Protein AF-F3GR31-F1 (afdb_monomer_lite)

Structure (mmCIF, N/CA/C/O backbone):
data_AF-F3GR31-F1
#
_entry.id   AF-F3GR31-F1
#
loop_
_atom_site.group_PDB
_atom_site.id
_atom_site.type_symbol
_atom_site.label_atom_id
_atom_site.label_alt_id
_atom_site.label_comp_id
_atom_site.label_asym_id
_atom_site.label_entity_id
_atom_site.label_seq_id
_atom_site.pdbx_PDB_ins_code
_atom_site.Cartn_x
_atom_site.Cartn_y
_atom_site.Cartn_z
_atom_site.occupancy
_atom_site.B_iso_or_equiv
_atom_site.auth_seq_id
_atom_site.auth_comp_id
_atom_site.auth_asym_id
_atom_site.auth_atom_id
_atom_site.pdbx_PDB_model_num
ATOM 1 N N . ASP A 1 1 ? -4.088 -3.363 -6.025 1.00 88.06 1 ASP A N 1
ATOM 2 C CA . ASP A 1 1 ? -3.836 -2.694 -7.327 1.00 88.06 1 ASP A CA 1
ATOM 3 C C . ASP A 1 1 ? -3.885 -3.758 -8.429 1.00 88.06 1 ASP A C 1
ATOM 5 O O . ASP A 1 1 ? -4.333 -4.865 -8.145 1.00 88.06 1 ASP A O 1
ATOM 9 N N . ALA A 1 2 ? -3.464 -3.461 -9.663 1.00 90.50 2 ALA A N 1
ATOM 10 C CA . ALA A 1 2 ? -3.420 -4.456 -10.744 1.00 90.50 2 ALA A CA 1
ATOM 11 C C . ALA A 1 2 ? -2.376 -5.573 -10.520 1.00 90.50 2 ALA A C 1
ATOM 13 O O . ALA A 1 2 ? -2.504 -6.645 -11.102 1.00 90.50 2 ALA A O 1
ATOM 14 N N . ASN A 1 3 ? -1.383 -5.341 -9.656 1.00 94.00 3 ASN A N 1
ATOM 15 C CA . ASN A 1 3 ? -0.320 -6.298 -9.340 1.00 94.00 3 ASN A CA 1
ATOM 16 C C . ASN A 1 3 ? -0.706 -7.268 -8.210 1.00 94.00 3 ASN A C 1
ATOM 18 O O . ASN A 1 3 ? 0.066 -8.158 -7.867 1.00 94.00 3 ASN A O 1
ATOM 22 N N . GLY A 1 4 ? -1.900 -7.109 -7.630 1.00 95.44 4 GLY A N 1
ATOM 23 C CA . GLY A 1 4 ? -2.368 -7.938 -6.521 1.00 95.44 4 GLY A CA 1
ATOM 24 C C . GLY A 1 4 ? -1.792 -7.538 -5.163 1.00 95.44 4 GLY A C 1
ATOM 25 O O . GLY A 1 4 ? -1.894 -8.312 -4.213 1.00 95.44 4 GLY A O 1
ATOM 26 N N . ASN A 1 5 ? -1.218 -6.340 -5.037 1.00 96.69 5 ASN A N 1
ATOM 27 C CA . ASN A 1 5 ? -0.709 -5.875 -3.756 1.00 96.69 5 ASN A CA 1
ATOM 28 C C . ASN A 1 5 ? -1.838 -5.584 -2.769 1.00 96.69 5 ASN A C 1
ATOM 30 O O . ASN A 1 5 ? -2.901 -5.058 -3.132 1.00 96.69 5 ASN A O 1
ATOM 34 N N . LEU A 1 6 ? -1.564 -5.872 -1.496 1.00 94.94 6 LEU A N 1
ATOM 35 C CA . LEU A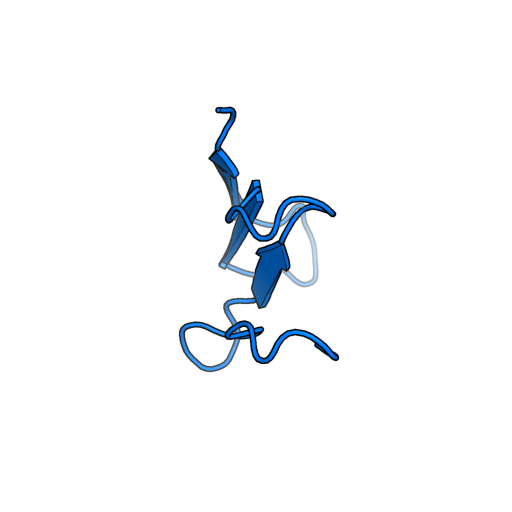 1 6 ? -2.454 -5.548 -0.394 1.00 94.94 6 LEU 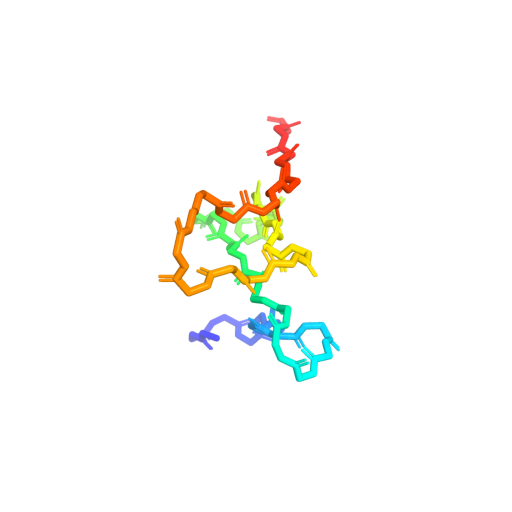A CA 1
ATOM 36 C C . LEU A 1 6 ? -2.505 -4.026 -0.214 1.00 94.94 6 LEU A C 1
ATOM 38 O O . LEU A 1 6 ? -1.506 -3.402 0.117 1.00 94.94 6 LEU A O 1
ATOM 42 N N . LEU A 1 7 ? -3.669 -3.420 -0.440 1.00 94.31 7 LEU A N 1
ATOM 43 C CA . LEU A 1 7 ? -3.837 -1.961 -0.361 1.00 94.31 7 LEU A CA 1
ATOM 44 C C . LEU A 1 7 ? -4.183 -1.464 1.045 1.00 94.31 7 LEU A C 1
ATOM 46 O O . LEU A 1 7 ? -4.149 -0.264 1.306 1.00 94.31 7 LEU A O 1
ATOM 50 N N . GLN A 1 8 ? -4.555 -2.376 1.940 1.00 94.69 8 GLN A N 1
ATOM 51 C CA . GLN A 1 8 ? -4.975 -2.047 3.289 1.00 94.69 8 GLN A CA 1
ATOM 52 C C . GLN A 1 8 ? -4.556 -3.161 4.249 1.00 94.69 8 GLN A C 1
ATOM 54 O O . GLN A 1 8 ? -4.936 -4.312 4.042 1.00 94.69 8 GLN A O 1
ATOM 59 N N . LEU A 1 9 ? -3.781 -2.824 5.285 1.00 91.88 9 LEU A N 1
ATOM 60 C CA . LEU A 1 9 ? -3.309 -3.798 6.280 1.00 91.88 9 LEU A CA 1
ATOM 61 C C . LEU A 1 9 ? -4.464 -4.291 7.147 1.00 91.88 9 LEU A C 1
ATOM 63 O O . LEU A 1 9 ? -4.744 -5.482 7.249 1.00 91.88 9 LEU A O 1
ATOM 67 N N . VAL A 1 10 ? -5.155 -3.324 7.732 1.00 91.56 10 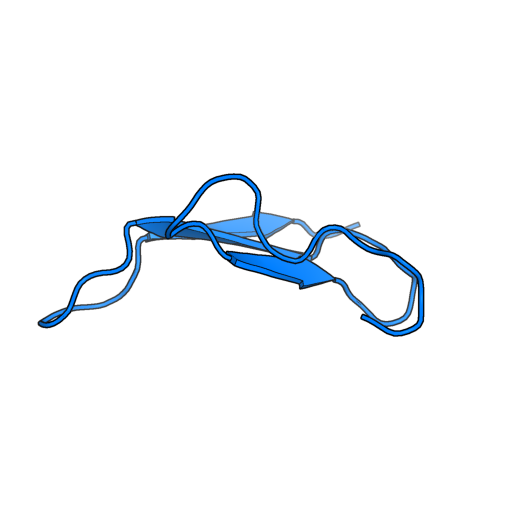VAL A N 1
ATOM 68 C CA . VAL A 1 10 ? -6.404 -3.454 8.474 1.00 91.56 10 VAL A CA 1
ATOM 69 C C . VAL A 1 10 ? -7.265 -2.245 8.128 1.00 91.56 10 VAL A C 1
ATOM 71 O O . VAL A 1 10 ? -6.768 -1.258 7.580 1.00 91.56 10 VAL A O 1
ATOM 74 N N . ARG A 1 11 ? -8.564 -2.286 8.434 1.00 88.56 11 ARG A N 1
ATOM 75 C CA . ARG A 1 11 ? -9.472 -1.168 8.144 1.00 88.56 11 ARG A CA 1
ATOM 76 C C . ARG A 1 11 ? -8.912 0.149 8.706 1.00 88.56 11 ARG A C 1
ATOM 78 O O . ARG A 1 11 ? -8.688 0.258 9.904 1.00 88.56 11 ARG A O 1
ATOM 85 N N . GLY A 1 12 ? -8.713 1.132 7.830 1.00 87.50 12 GLY A N 1
ATOM 86 C CA . GLY A 1 12 ? -8.143 2.445 8.156 1.00 87.50 12 GLY A CA 1
ATOM 87 C C . GLY A 1 12 ? -6.632 2.586 7.927 1.00 87.50 12 GLY A C 1
ATOM 88 O O . GLY A 1 12 ? -6.149 3.709 7.944 1.00 87.50 12 GLY A O 1
ATOM 89 N N . GLN A 1 13 ? -5.900 1.499 7.650 1.00 92.94 13 GLN A N 1
ATOM 90 C CA . GLN A 1 13 ? -4.452 1.544 7.403 1.00 92.94 13 GLN A CA 1
ATOM 91 C C . GLN A 1 13 ? -4.109 1.256 5.945 1.00 92.94 13 GLN A C 1
ATOM 93 O O . GLN A 1 13 ? -4.073 0.099 5.523 1.00 92.94 13 GLN A O 1
ATOM 98 N N . VAL A 1 14 ? -3.889 2.313 5.168 1.00 94.75 14 VAL A N 1
ATOM 99 C CA . VAL A 1 14 ? -3.620 2.229 3.725 1.00 94.75 14 VAL A CA 1
ATOM 100 C C . VAL A 1 14 ? -2.145 1.925 3.472 1.00 94.75 14 VAL A C 1
ATOM 102 O O . VAL A 1 14 ? -1.275 2.461 4.153 1.00 94.75 14 VAL A O 1
ATOM 105 N N . MET A 1 15 ? -1.873 1.077 2.481 1.00 96.31 15 MET A N 1
ATOM 106 C CA . MET A 1 15 ? -0.527 0.770 2.000 1.00 96.31 15 MET A CA 1
ATOM 107 C C . MET A 1 15 ? -0.304 1.327 0.596 1.00 96.31 15 MET A C 1
ATOM 109 O O . MET A 1 15 ? -1.155 1.172 -0.285 1.00 96.31 15 MET A O 1
ATOM 113 N N . GLY A 1 16 ? 0.876 1.894 0.366 1.00 95.50 16 GLY A N 1
ATOM 114 C CA . GLY A 1 16 ? 1.339 2.323 -0.945 1.00 95.50 16 GLY A CA 1
ATOM 115 C C . GLY A 1 16 ? 2.519 1.505 -1.432 1.00 95.50 16 GLY A C 1
ATOM 116 O O . GLY A 1 16 ? 3.474 1.262 -0.697 1.00 95.50 16 GLY A O 1
ATOM 117 N N . TRP A 1 17 ? 2.457 1.136 -2.703 1.00 97.12 17 TRP A N 1
ATOM 118 C CA . TRP A 1 17 ? 3.450 0.318 -3.383 1.00 97.12 17 TRP A CA 1
ATOM 119 C C . TRP A 1 17 ? 4.063 1.119 -4.525 1.00 97.12 17 TRP A C 1
ATOM 121 O O . TRP A 1 17 ? 3.367 1.892 -5.187 1.00 97.12 17 TRP A O 1
ATOM 131 N N . ASP A 1 18 ? 5.360 0.946 -4.749 1.00 94.88 18 ASP A N 1
ATOM 132 C CA . ASP A 1 18 ? 6.043 1.562 -5.879 1.00 94.88 18 ASP A CA 1
ATOM 133 C C . ASP A 1 18 ? 5.863 0.754 -7.180 1.00 94.88 18 ASP A C 1
ATOM 135 O O . ASP A 1 18 ? 5.307 -0.348 -7.210 1.00 94.88 18 ASP A O 1
ATOM 139 N N . ALA A 1 19 ? 6.373 1.298 -8.289 1.00 94.06 19 ALA A N 1
ATOM 140 C CA . ALA A 1 19 ? 6.312 0.648 -9.601 1.00 94.06 19 ALA A CA 1
ATOM 141 C C . ALA A 1 19 ? 7.115 -0.666 -9.685 1.00 94.06 19 ALA A C 1
ATOM 143 O O . ALA A 1 19 ? 6.930 -1.438 -10.625 1.00 94.06 19 ALA A O 1
ATOM 144 N N . ARG A 1 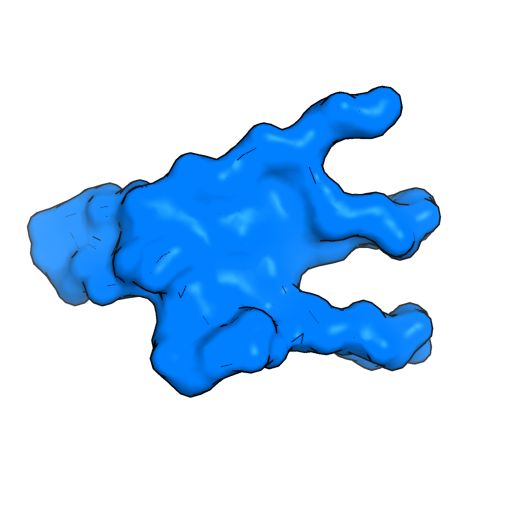20 ? 8.009 -0.923 -8.723 1.00 95.94 20 ARG A N 1
ATOM 145 C CA . ARG A 1 20 ? 8.818 -2.145 -8.608 1.00 95.94 20 ARG A CA 1
ATOM 146 C C . ARG A 1 20 ? 8.159 -3.180 -7.696 1.00 95.94 20 ARG A C 1
ATOM 148 O O . ARG A 1 20 ? 8.775 -4.205 -7.408 1.00 95.94 20 ARG A O 1
ATOM 155 N N . ASN A 1 21 ? 6.915 -2.938 -7.283 1.00 94.94 21 ASN A N 1
ATOM 156 C CA . ASN A 1 21 ? 6.156 -3.804 -6.394 1.00 94.94 21 ASN A CA 1
ATOM 157 C C . ASN A 1 21 ? 6.746 -3.899 -4.977 1.00 94.94 21 ASN A C 1
ATOM 159 O O . ASN A 1 21 ? 6.668 -4.946 -4.330 1.00 94.94 21 ASN A O 1
ATOM 163 N N . GLN A 1 22 ? 7.346 -2.809 -4.500 1.00 96.94 22 GLN A N 1
ATOM 164 C CA . GLN A 1 22 ? 7.938 -2.687 -3.171 1.00 96.94 22 GLN A CA 1
ATOM 165 C C . GLN A 1 22 ? 7.061 -1.784 -2.299 1.00 96.94 22 GLN A C 1
ATOM 167 O O . GLN A 1 22 ? 6.527 -0.777 -2.765 1.00 96.94 22 GLN A O 1
ATOM 172 N N . LEU A 1 23 ? 6.897 -2.143 -1.026 1.00 96.50 23 LEU A N 1
ATOM 173 C CA . LEU A 1 23 ? 6.086 -1.372 -0.088 1.00 96.50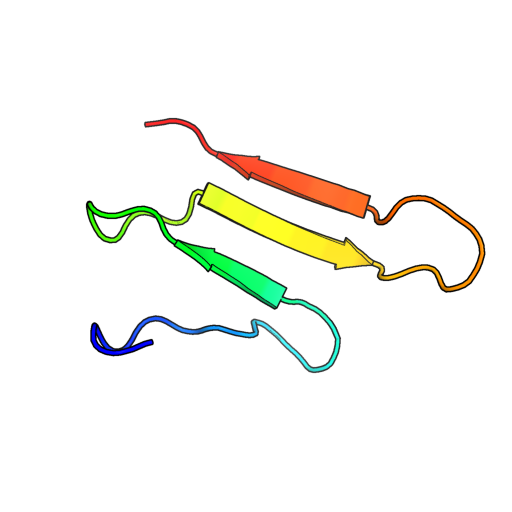 23 LEU A CA 1
ATOM 174 C C . LEU A 1 23 ? 6.775 -0.040 0.219 1.00 96.50 23 LEU A C 1
ATOM 176 O O . LEU A 1 23 ? 7.787 -0.014 0.902 1.00 96.50 23 LEU A O 1
ATOM 180 N N . GLN A 1 24 ? 6.223 1.071 -0.248 1.00 96.56 24 GLN A N 1
ATOM 181 C CA . GLN A 1 24 ? 6.840 2.386 -0.098 1.00 96.56 24 GLN A CA 1
ATOM 182 C C . GLN A 1 24 ? 6.332 3.136 1.136 1.00 96.56 24 GLN A C 1
ATOM 184 O O . GLN A 1 24 ? 7.101 3.862 1.769 1.00 96.56 24 GLN A O 1
ATOM 189 N N . HIS A 1 25 ? 5.046 3.003 1.474 1.00 95.81 25 HIS A N 1
ATOM 190 C CA . HIS A 1 25 ? 4.483 3.668 2.648 1.00 95.81 25 HIS A CA 1
ATOM 191 C C . HIS A 1 25 ? 3.304 2.921 3.274 1.00 95.81 25 HIS A C 1
ATOM 193 O O . HIS A 1 25 ? 2.599 2.174 2.595 1.00 95.81 25 HIS A O 1
ATOM 199 N N . ILE A 1 26 ? 3.063 3.182 4.558 1.00 95.62 26 ILE A N 1
ATOM 200 C CA . ILE A 1 26 ? 1.853 2.801 5.290 1.00 95.62 26 ILE A CA 1
ATOM 201 C C . ILE A 1 26 ? 1.340 4.032 6.038 1.00 95.62 26 ILE A C 1
ATOM 203 O O . ILE A 1 26 ? 2.101 4.654 6.773 1.00 95.62 26 ILE A O 1
ATOM 207 N N . THR A 1 27 ? 0.054 4.346 5.919 1.00 94.88 27 THR A N 1
ATOM 208 C CA . THR A 1 27 ? -0.612 5.273 6.843 1.00 94.88 27 THR A CA 1
ATOM 209 C C . THR A 1 27 ? -1.119 4.481 8.045 1.00 94.88 27 THR A C 1
ATOM 21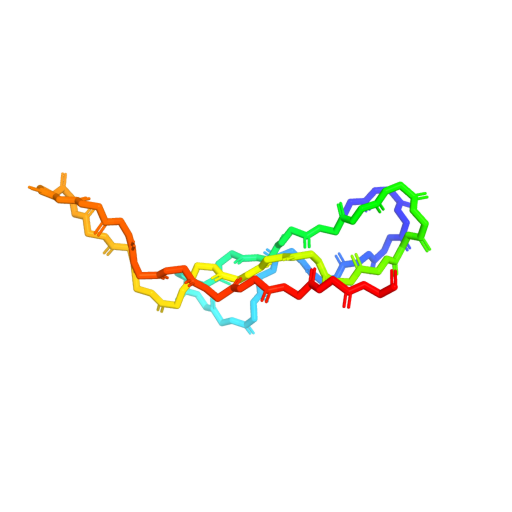1 O O . THR A 1 27 ? -2.040 3.673 7.909 1.00 94.88 27 THR A O 1
ATOM 214 N N . THR A 1 28 ? -0.514 4.666 9.217 1.00 90.38 28 THR A N 1
ATOM 215 C CA . THR A 1 28 ? -0.831 3.887 10.427 1.00 90.38 28 THR A CA 1
ATOM 216 C C . THR A 1 28 ? -2.003 4.470 11.205 1.00 90.38 28 THR A C 1
ATOM 218 O O . THR A 1 28 ? -2.811 3.711 11.749 1.00 90.38 28 THR A O 1
ATOM 221 N N . VAL A 1 29 ? -2.133 5.799 11.218 1.00 90.81 29 VAL A N 1
ATOM 222 C CA . VAL A 1 29 ? -3.258 6.524 11.818 1.00 90.81 29 VAL A CA 1
ATOM 223 C C . VAL A 1 29 ? -3.699 7.628 10.869 1.00 90.81 29 VAL A C 1
ATOM 225 O O . VAL A 1 29 ? -2.922 8.525 10.542 1.00 90.81 29 VAL A O 1
ATOM 228 N N . GLN A 1 30 ? -4.964 7.580 10.456 1.00 90.06 30 GLN A N 1
ATOM 229 C CA . GLN A 1 30 ? -5.589 8.660 9.704 1.00 90.06 30 GLN A CA 1
ATOM 230 C C . GLN A 1 30 ? -6.257 9.643 10.670 1.00 90.06 30 GLN A C 1
ATOM 232 O O . GLN A 1 30 ? -7.048 9.230 11.520 1.00 90.06 30 GLN A O 1
ATOM 237 N N . ARG A 1 31 ? -5.924 10.930 10.557 1.00 89.62 31 ARG A N 1
ATOM 238 C CA . ARG A 1 31 ? -6.487 12.008 11.385 1.00 89.62 31 ARG A CA 1
ATOM 239 C C . ARG A 1 31 ? -7.355 12.899 10.498 1.00 89.62 31 ARG A C 1
ATOM 241 O O . ARG A 1 31 ? -6.983 13.180 9.364 1.00 89.62 31 ARG A O 1
ATOM 248 N N . GLU A 1 32 ? -8.526 13.308 10.980 1.00 88.25 32 GLU A N 1
ATOM 249 C CA . GLU A 1 32 ? -9.458 14.135 10.186 1.00 88.25 32 GLU A CA 1
ATOM 250 C C . GLU A 1 32 ? -9.037 15.612 10.148 1.00 88.25 32 GLU A C 1
ATOM 252 O O . GLU A 1 32 ? -9.326 16.343 9.204 1.00 88.25 32 GLU A O 1
ATOM 257 N N . ASP A 1 33 ? -8.326 16.034 11.181 1.00 89.94 33 ASP A N 1
ATOM 258 C CA . ASP A 1 33 ? -8.031 17.408 11.563 1.00 89.94 33 ASP A CA 1
ATOM 259 C C . ASP A 1 33 ? -6.518 17.680 11.656 1.00 89.94 33 ASP A C 1
ATOM 261 O O . ASP A 1 33 ? -6.083 18.733 12.127 1.00 89.94 33 ASP A O 1
ATOM 265 N N . GLY A 1 34 ? -5.695 16.753 11.160 1.00 89.19 34 GLY A N 1
ATOM 266 C CA . GLY A 1 34 ? -4.243 16.883 11.150 1.00 89.19 34 GLY A CA 1
ATOM 267 C C . GLY A 1 34 ? -3.561 15.967 10.143 1.00 89.19 34 GLY A C 1
ATOM 268 O O . GLY A 1 34 ? -4.203 15.237 9.393 1.00 89.19 34 GLY A O 1
ATOM 269 N N . SER A 1 35 ? -2.231 16.016 10.126 1.00 90.75 35 SER A N 1
ATOM 270 C CA . SER A 1 35 ? -1.427 15.103 9.316 1.00 90.75 35 SER A CA 1
ATOM 271 C C . SER A 1 35 ? -1.590 13.669 9.802 1.00 90.75 35 SER A C 1
ATOM 273 O O . SER A 1 35 ? -1.636 13.416 11.004 1.00 90.75 35 SER A O 1
ATOM 275 N N . ASN A 1 36 ? -1.631 12.738 8.858 1.00 92.12 36 ASN A N 1
ATOM 276 C CA . ASN A 1 36 ? -1.611 11.321 9.172 1.00 92.12 36 ASN A CA 1
ATOM 277 C C . ASN A 1 36 ? -0.255 10.903 9.741 1.00 92.12 36 ASN A C 1
ATOM 279 O O . ASN A 1 36 ? 0.779 11.512 9.450 1.00 92.12 36 ASN A O 1
ATOM 283 N N . ASP A 1 37 ? -0.274 9.820 10.506 1.00 93.56 37 ASP A N 1
ATOM 284 C CA . ASP A 1 37 ? 0.946 9.165 10.947 1.00 93.56 37 ASP A CA 1
ATOM 285 C C . ASP A 1 37 ? 1.354 8.185 9.832 1.00 93.56 37 ASP A C 1
ATOM 287 O O . ASP A 1 37 ? 0.647 7.212 9.557 1.00 93.56 37 ASP A O 1
ATOM 291 N N . ASP A 1 38 ? 2.467 8.474 9.152 1.00 93.44 38 ASP A N 1
ATOM 292 C CA . ASP A 1 38 ? 2.952 7.702 8.005 1.00 93.44 38 ASP A CA 1
ATOM 293 C C . ASP A 1 38 ? 4.299 7.027 8.300 1.00 93.44 38 ASP A C 1
ATOM 295 O O . ASP A 1 38 ? 5.245 7.652 8.784 1.00 93.44 38 ASP A O 1
ATOM 299 N N . GLU A 1 39 ? 4.418 5.762 7.912 1.00 95.50 39 GLU A N 1
ATOM 300 C CA . GLU A 1 39 ? 5.674 5.019 7.838 1.00 95.50 39 GLU A CA 1
ATOM 301 C C . GLU A 1 39 ? 6.126 4.918 6.380 1.00 95.50 39 GLU A C 1
ATOM 303 O O . GLU A 1 39 ? 5.312 4.660 5.494 1.00 95.50 39 GLU A O 1
ATOM 308 N N . ARG A 1 40 ? 7.422 5.113 6.107 1.00 95.19 40 ARG A N 1
ATOM 309 C CA . ARG A 1 40 ? 7.985 5.054 4.748 1.00 95.19 40 ARG A CA 1
ATOM 310 C C . ARG A 1 40 ? 9.218 4.169 4.692 1.00 95.19 40 ARG A C 1
ATOM 312 O O . ARG A 1 40 ? 10.064 4.223 5.581 1.00 95.19 40 ARG A O 1
ATOM 319 N N . TYR A 1 41 ? 9.340 3.430 3.597 1.00 95.69 41 TYR A N 1
ATOM 320 C CA . TYR A 1 41 ? 10.444 2.517 3.334 1.00 95.69 41 TYR A CA 1
ATOM 321 C C . TYR A 1 41 ? 11.131 2.895 2.017 1.00 95.69 41 TYR A C 1
ATOM 323 O O . TYR A 1 41 ? 10.484 3.317 1.056 1.00 95.69 41 TYR A O 1
ATOM 331 N N . VAL A 1 42 ? 12.458 2.768 1.988 1.00 93.25 42 VAL A N 1
ATOM 332 C CA . VAL A 1 42 ? 13.303 3.020 0.813 1.00 93.25 42 VAL A CA 1
ATOM 333 C C . VAL A 1 42 ? 14.225 1.816 0.638 1.00 93.25 42 VAL A C 1
ATOM 335 O O . VAL A 1 42 ? 14.805 1.352 1.621 1.00 93.25 42 VAL A O 1
ATOM 338 N N . TYR A 1 43 ? 14.332 1.322 -0.596 1.00 91.31 43 TYR A N 1
ATOM 339 C CA . TYR A 1 43 ? 15.074 0.114 -0.975 1.00 91.31 43 TYR A CA 1
ATOM 340 C C . TYR A 1 43 ? 16.197 0.410 -1.964 1.00 91.31 43 TYR A C 1
ATOM 342 O O . TYR A 1 43 ? 16.028 1.335 -2.793 1.00 91.31 43 TYR A O 1
#

Organism: NCBI:txid629263

Secondary structure (DSSP, 8-state):
-TT---SBSSTT-BEEE-TTS-EEEEEEE--SSS--EEEE---

Sequence (43 aa):
DANGNLLQLVRGQVMGWDARNQLQHITTVQREDGSNDDERYVY

Radius of gyration: 11.02 Å; chains: 1; bounding box: 24×25×23 Å

pLDDT: mean 93.25, std 2.77, range [87.5, 97.12]

Foldseek 3Di:
DVVPDDQAPDVQKGWDADPVRHTAKIQPADDPPDDTDMDGDDD